Protein AF-A0A938GZY0-F1 (afdb_monomer)

Radius of gyration: 12.33 Å; Cα contacts (8 Å, |Δi|>4): 66; chains: 1; bounding box: 33×22×34 Å

pLDDT: mean 78.52, std 14.01, range [48.22, 93.38]

Sequence (54 aa):
RARLFQPCASGKPGGSGLGLALSHQLAQQAGGRLELVRSTAEGTSFRLVLRAEA

Solvent-accessible surface area (backbone atoms only — not comparable to full-ato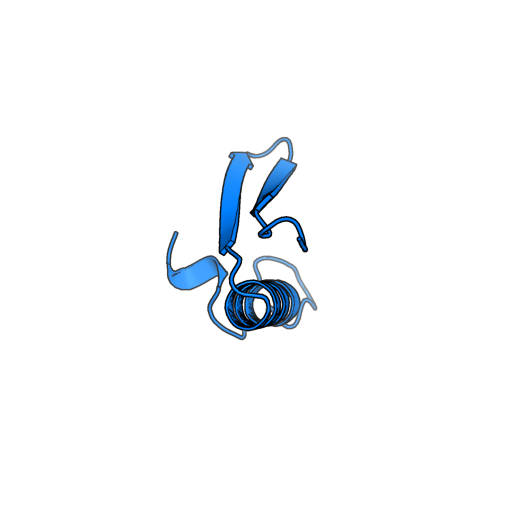m values): 3341 Å² total; per-residue (Å²): 119,81,58,57,55,32,69,60,47,46,97,49,93,92,48,67,20,39,67,55,19,50,52,37,52,52,27,46,76,65,69,26,44,59,45,84,75,47,77,55,97,93,45,72,44,73,46,78,47,67,69,81,85,132

Nearest PDB structures (foldseek):
  5idj-assembly1_A-2  TM=8.849E-01  e=1.772E-02  Caulobacter vibrio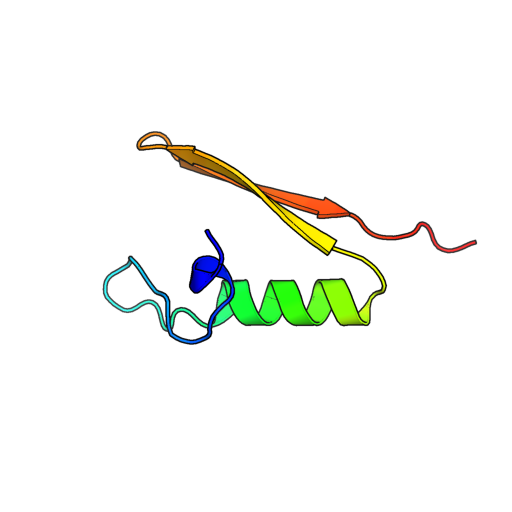ides
  4gcz-assembly1_A  TM=8.640E-01  e=1.896E-02  Bacillus subtilis subsp. subtilis str. 168
  8a7f-assembly1_A  TM=8.745E-01  e=3.260E-02  Pseudomonas putida KT2440
  8a6x-assembly1_B  TM=8.719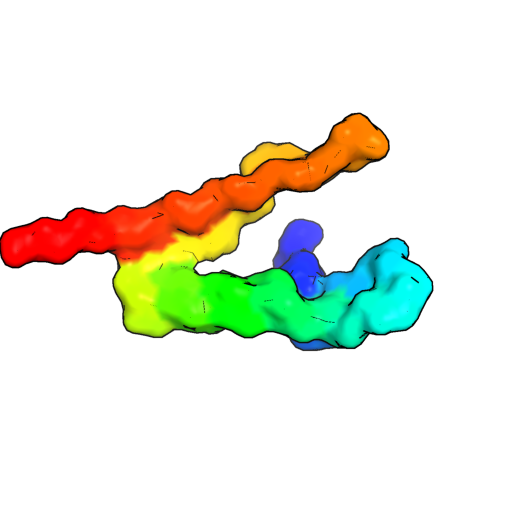E-01  e=1.264E-01  Pseudomonas putida KT2440
  3sl2-assembly1_A  TM=8.277E-01  e=1.898E-01  Bacillu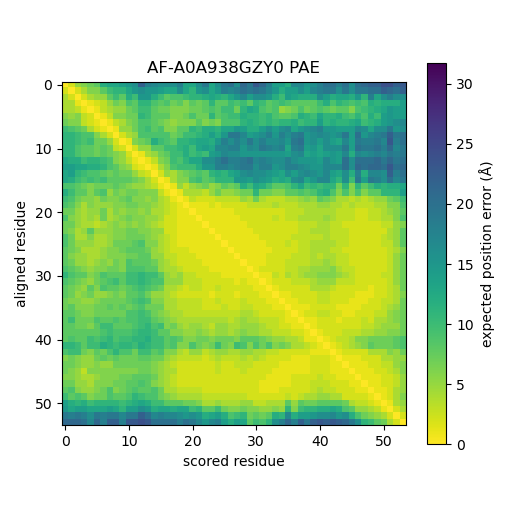s subtilis

Structure (mmCIF, N/CA/C/O backbone):
data_AF-A0A938GZY0-F1
#
_entry.id   AF-A0A938GZY0-F1
#
loop_
_atom_site.group_PDB
_atom_site.id
_atom_s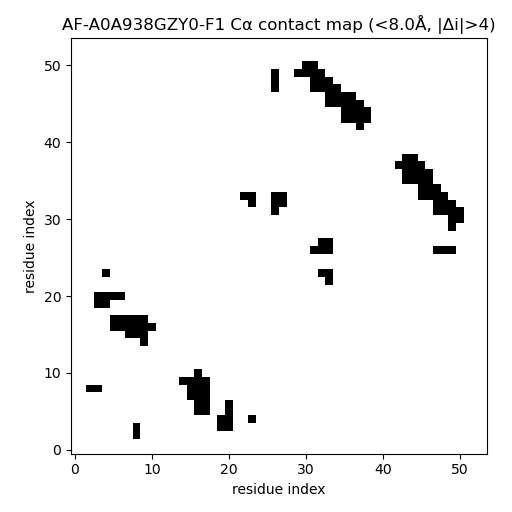ite.type_symbol
_atom_site.label_atom_id
_atom_site.label_alt_id
_atom_site.label_comp_id
_atom_site.label_asym_id
_atom_site.label_entity_id
_atom_site.label_seq_id
_atom_site.pdbx_PDB_ins_code
_atom_site.Cartn_x
_atom_site.Cartn_y
_atom_site.Cartn_z
_atom_site.occupancy
_atom_site.B_iso_or_equiv
_atom_site.auth_seq_id
_atom_site.auth_comp_id
_atom_site.auth_asym_id
_atom_site.auth_atom_id
_atom_site.pdbx_PDB_model_num
ATOM 1 N N . ARG A 1 1 ? -1.933 -9.762 -7.925 1.00 56.19 1 ARG A N 1
ATOM 2 C CA . ARG A 1 1 ? -2.444 -8.637 -7.100 1.00 56.19 1 ARG A CA 1
ATOM 3 C C . ARG A 1 1 ? -2.077 -8.791 -5.615 1.00 56.19 1 ARG A C 1
ATOM 5 O O . ARG A 1 1 ? -1.536 -7.846 -5.070 1.00 56.19 1 ARG A O 1
ATOM 12 N N . ALA A 1 2 ? -2.229 -9.974 -5.000 1.00 55.38 2 ALA A N 1
ATOM 13 C CA . ALA A 1 2 ? -1.85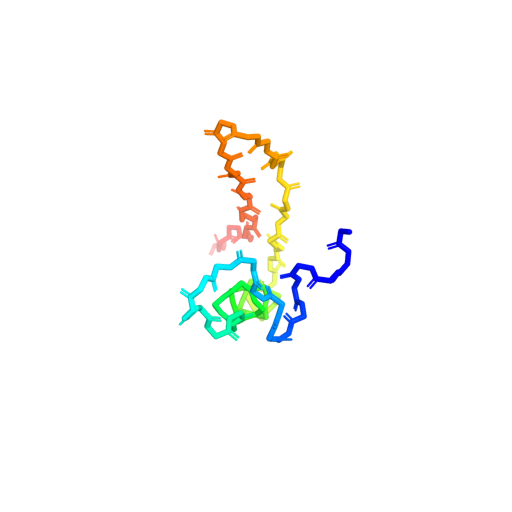3 -10.229 -3.594 1.00 55.38 2 ALA A CA 1
ATOM 14 C C . ALA A 1 2 ? -0.362 -10.005 -3.239 1.00 55.38 2 ALA A C 1
ATOM 16 O O . ALA A 1 2 ? -0.051 -9.639 -2.115 1.00 55.38 2 ALA A O 1
ATOM 17 N N . ARG A 1 3 ? 0.563 -10.167 -4.197 1.00 61.94 3 ARG A N 1
ATOM 18 C CA . ARG A 1 3 ? 2.007 -9.976 -3.964 1.00 61.94 3 ARG A CA 1
ATOM 19 C C . ARG A 1 3 ? 2.449 -8.514 -3.833 1.00 61.94 3 ARG A C 1
ATOM 21 O O . ARG A 1 3 ? 3.552 -8.279 -3.380 1.00 61.94 3 ARG A O 1
ATOM 28 N N . LEU A 1 4 ? 1.619 -7.536 -4.209 1.00 62.94 4 LEU A N 1
ATOM 29 C CA . LEU A 1 4 ? 1.998 -6.113 -4.154 1.00 62.94 4 LEU A CA 1
ATOM 30 C C . LEU A 1 4 ? 2.173 -5.597 -2.721 1.00 62.94 4 LEU A C 1
ATOM 32 O O . LEU A 1 4 ? 2.941 -4.674 -2.492 1.00 62.94 4 LEU A O 1
ATOM 36 N N . PHE A 1 5 ? 1.467 -6.198 -1.767 1.00 62.66 5 PHE A N 1
ATOM 37 C CA . PHE A 1 5 ? 1.548 -5.839 -0.352 1.00 62.66 5 PHE A CA 1
ATOM 38 C C . PHE A 1 5 ? 2.486 -6.762 0.431 1.00 62.66 5 PHE A C 1
ATOM 40 O O . PHE A 1 5 ? 2.534 -6.687 1.655 1.00 62.66 5 PHE A O 1
ATOM 47 N N . GLN A 1 6 ? 3.210 -7.651 -0.258 1.00 64.69 6 GLN A N 1
ATOM 48 C CA . GLN A 1 6 ? 4.221 -8.477 0.383 1.00 64.69 6 GLN A CA 1
ATOM 49 C C . GLN A 1 6 ? 5.527 -7.686 0.512 1.00 64.69 6 GLN A C 1
ATOM 51 O O . GLN A 1 6 ? 5.914 -6.989 -0.432 1.00 64.69 6 GLN A O 1
ATOM 56 N N . PRO A 1 7 ? 6.224 -7.803 1.653 1.00 60.03 7 PRO A N 1
ATOM 57 C CA . PRO A 1 7 ? 7.583 -7.300 1.796 1.00 60.03 7 PRO A CA 1
ATOM 58 C C . PRO A 1 7 ? 8.469 -7.795 0.647 1.00 60.03 7 PRO A C 1
ATOM 60 O O . PRO A 1 7 ? 8.302 -8.918 0.171 1.00 60.03 7 PRO A O 1
ATOM 63 N N . CYS A 1 8 ? 9.415 -6.968 0.204 1.00 58.09 8 CYS A N 1
ATOM 64 C CA . CYS A 1 8 ? 10.382 -7.307 -0.849 1.00 58.09 8 CYS A CA 1
ATOM 65 C C . CYS A 1 8 ? 9.796 -7.514 -2.260 1.00 58.09 8 CYS A C 1
ATOM 67 O O . CYS A 1 8 ? 10.531 -7.863 -3.183 1.00 58.09 8 CYS A O 1
ATOM 69 N N . ALA A 1 9 ? 8.510 -7.230 -2.485 1.00 60.41 9 ALA A N 1
ATOM 70 C CA . ALA A 1 9 ? 7.915 -7.239 -3.818 1.00 60.41 9 ALA A CA 1
ATOM 71 C C . ALA A 1 9 ? 8.186 -5.912 -4.554 1.00 60.41 9 ALA A C 1
ATOM 73 O O . ALA A 1 9 ? 7.302 -5.070 -4.715 1.00 60.41 9 ALA A O 1
ATOM 74 N N . SER A 1 10 ? 9.431 -5.694 -4.988 1.00 55.25 10 SER A N 1
ATOM 75 C CA . SER A 1 10 ? 9.806 -4.528 -5.800 1.00 55.25 10 SER A CA 1
ATOM 76 C C . SER A 1 10 ? 9.938 -4.888 -7.277 1.00 55.25 10 SER A C 1
ATOM 78 O O . SER A 1 10 ? 10.643 -5.825 -7.631 1.00 55.25 10 SER A O 1
ATOM 80 N N . GLY A 1 11 ? 9.305 -4.099 -8.148 1.00 60.88 11 GLY A N 1
ATOM 81 C CA . GLY A 1 11 ? 9.549 -4.121 -9.597 1.00 60.88 11 GLY A CA 1
ATOM 82 C C . GLY A 1 11 ? 10.598 -3.104 -10.063 1.00 60.88 11 GLY A C 1
ATOM 83 O O . GLY A 1 11 ? 10.771 -2.928 -11.264 1.00 60.88 11 GLY A O 1
ATOM 84 N N . LYS A 1 12 ? 11.252 -2.383 -9.137 1.00 59.66 12 LYS A N 1
ATOM 85 C CA . LYS A 1 12 ? 12.211 -1.309 -9.441 1.00 59.66 12 LYS A CA 1
ATOM 86 C C . LYS A 1 12 ? 13.634 -1.701 -9.027 1.00 59.66 12 LYS A C 1
ATOM 88 O O . LYS A 1 12 ? 13.795 -2.189 -7.902 1.00 59.66 12 LYS A O 1
ATOM 93 N N . PRO A 1 13 ? 14.661 -1.416 -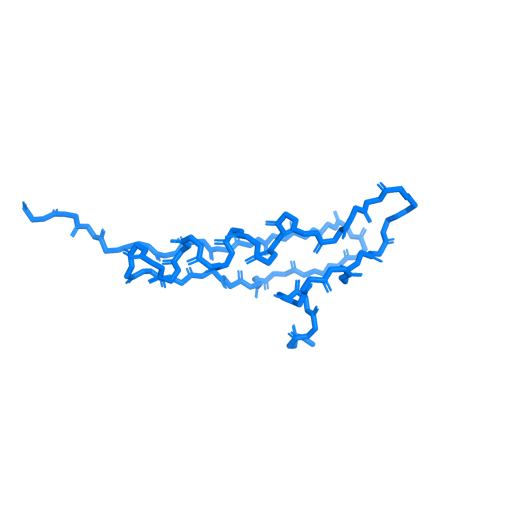9.855 1.00 48.22 13 PRO A N 1
ATOM 94 C CA . PRO A 1 13 ? 16.057 -1.588 -9.459 1.00 48.22 13 PRO A CA 1
ATOM 95 C C . PRO A 1 13 ? 16.349 -0.743 -8.210 1.00 48.22 13 PRO A C 1
ATOM 97 O O . PRO A 1 13 ? 16.082 0.456 -8.204 1.00 48.22 13 PRO A O 1
ATOM 100 N N . GLY A 1 14 ? 16.830 -1.370 -7.133 1.00 58.06 14 GLY A N 1
ATOM 101 C CA . GLY A 1 14 ? 17.177 -0.690 -5.874 1.00 58.06 14 GLY A CA 1
ATOM 102 C C . GLY A 1 14 ? 16.010 -0.368 -4.927 1.00 58.06 14 GLY A C 1
ATOM 103 O O . GLY A 1 14 ? 16.236 0.166 -3.845 1.00 58.06 14 GLY A O 1
ATOM 104 N N . GLY A 1 15 ? 14.763 -0.699 -5.277 1.00 60.94 15 GLY A N 1
ATOM 105 C CA . GLY A 1 15 ? 13.632 -0.563 -4.355 1.00 60.94 15 GLY A CA 1
ATOM 106 C C . GLY A 1 15 ? 13.555 -1.751 -3.396 1.00 60.94 15 GLY A C 1
ATOM 107 O O . GLY A 1 15 ? 13.476 -2.887 -3.849 1.00 60.94 15 GLY A O 1
ATOM 108 N N . SER A 1 16 ? 13.503 -1.512 -2.084 1.00 60.59 16 SER A N 1
ATOM 109 C CA . SER A 1 16 ? 13.376 -2.583 -1.078 1.00 60.59 16 SER A CA 1
ATOM 110 C C . SER A 1 16 ? 12.033 -3.322 -1.121 1.00 60.59 16 SER A C 1
ATOM 112 O O . SER A 1 16 ? 11.875 -4.345 -0.469 1.00 60.59 16 SER A O 1
ATOM 114 N N . GLY A 1 17 ? 11.031 -2.802 -1.841 1.00 69.50 17 GLY A N 1
ATOM 115 C CA . GLY A 1 17 ? 9.688 -3.394 -1.904 1.00 69.50 17 GLY A CA 1
ATOM 116 C C . GLY A 1 17 ? 8.922 -3.338 -0.577 1.00 69.50 17 GLY A C 1
ATOM 117 O O . GLY A 1 17 ? 7.878 -3.965 -0.453 1.00 69.50 17 GLY A O 1
ATOM 118 N N . LEU A 1 18 ? 9.425 -2.599 0.419 1.00 77.56 18 LEU A N 1
ATOM 119 C CA . LEU A 1 18 ? 8.829 -2.525 1.757 1.00 77.56 18 LEU A CA 1
ATOM 120 C C . LEU A 1 18 ? 7.778 -1.423 1.885 1.00 77.56 18 LEU A C 1
ATOM 122 O O . LEU A 1 18 ? 6.809 -1.595 2.615 1.00 77.56 18 LEU A O 1
ATOM 126 N N . GLY A 1 19 ? 7.938 -0.309 1.164 1.00 83.06 19 GLY A N 1
ATOM 127 C CA . GLY A 1 19 ? 7.094 0.878 1.349 1.00 83.06 19 GLY A CA 1
ATOM 128 C C . GLY A 1 19 ? 5.598 0.587 1.209 1.00 83.06 19 GLY A C 1
ATOM 129 O O . GLY A 1 19 ? 4.816 0.982 2.064 1.00 83.06 19 GLY A O 1
ATOM 130 N N . LEU A 1 20 ? 5.202 -0.177 0.187 1.00 84.12 20 LEU A N 1
ATOM 131 C CA . LEU A 1 20 ? 3.792 -0.499 -0.047 1.00 84.12 20 LEU A CA 1
ATOM 132 C C . LEU A 1 20 ? 3.229 -1.492 0.984 1.00 84.12 20 LEU A C 1
ATOM 134 O O . LEU A 1 20 ? 2.071 -1.363 1.382 1.00 84.12 20 LEU A O 1
ATOM 138 N N . ALA A 1 21 ? 4.045 -2.444 1.442 1.00 83.88 21 ALA A N 1
ATOM 139 C CA . ALA A 1 21 ? 3.676 -3.363 2.516 1.00 83.88 21 ALA A CA 1
ATOM 140 C C . ALA A 1 21 ? 3.467 -2.606 3.840 1.00 83.88 21 ALA A C 1
ATOM 142 O O . ALA A 1 21 ? 2.438 -2.780 4.492 1.00 83.88 21 ALA A O 1
ATOM 143 N N . LEU A 1 22 ? 4.379 -1.686 4.176 1.00 86.12 22 LEU A N 1
ATOM 144 C CA . LEU A 1 22 ? 4.276 -0.827 5.358 1.00 86.12 22 LEU A CA 1
ATOM 145 C C . LEU A 1 22 ? 3.048 0.084 5.291 1.00 86.12 22 LEU A C 1
ATOM 147 O O . LEU A 1 22 ? 2.271 0.130 6.240 1.00 86.12 22 LEU A O 1
ATOM 151 N N . SER A 1 23 ? 2.818 0.765 4.164 1.00 89.56 23 SER A N 1
ATOM 152 C CA . SER A 1 23 ? 1.625 1.604 3.989 1.00 89.56 23 SER A CA 1
ATOM 153 C C . SER A 1 23 ? 0.329 0.804 4.129 1.00 89.56 23 SER A C 1
ATOM 155 O O . SER A 1 23 ? -0.641 1.304 4.693 1.00 89.56 23 SER A O 1
ATOM 157 N N . HIS A 1 24 ? 0.304 -0.442 3.650 1.00 87.12 24 HIS A N 1
ATOM 158 C CA . HIS A 1 24 ? -0.847 -1.324 3.817 1.00 87.12 24 HIS A CA 1
ATOM 159 C C . HIS A 1 24 ? -1.060 -1.720 5.285 1.00 87.12 24 HIS A C 1
ATOM 161 O O . HIS A 1 24 ? -2.190 -1.653 5.765 1.00 87.12 24 HIS A O 1
ATOM 167 N N . GLN A 1 25 ? 0.005 -2.064 6.018 1.00 88.81 25 GLN A N 1
ATOM 168 C CA . GLN A 1 25 ? -0.083 -2.349 7.456 1.00 88.81 25 GLN A CA 1
ATOM 169 C C . GLN A 1 25 ? -0.568 -1.133 8.255 1.00 88.81 25 GLN A C 1
ATOM 171 O O . GLN A 1 25 ? -1.484 -1.268 9.062 1.00 88.81 25 GLN A O 1
ATOM 176 N N . LEU A 1 26 ? -0.023 0.057 7.986 1.00 90.38 26 LEU A N 1
ATOM 177 C CA . LEU A 1 26 ? -0.432 1.300 8.648 1.00 90.38 26 LEU A CA 1
ATOM 178 C C . LEU A 1 26 ? -1.907 1.625 8.384 1.00 90.38 26 LEU A C 1
ATOM 180 O O . LEU A 1 26 ? -2.641 1.971 9.306 1.00 90.38 26 LEU A O 1
ATOM 184 N N . ALA A 1 27 ? -2.366 1.460 7.140 1.00 90.88 27 ALA A N 1
ATOM 185 C CA . ALA A 1 27 ? -3.769 1.661 6.794 1.00 90.88 27 ALA A CA 1
ATOM 186 C C . ALA A 1 27 ? -4.693 0.708 7.570 1.00 90.88 27 ALA A C 1
ATOM 188 O O . ALA A 1 27 ? -5.732 1.142 8.061 1.00 90.88 27 ALA A O 1
ATOM 189 N N . GLN A 1 28 ? -4.305 -0.564 7.720 1.00 89.50 28 GLN A N 1
ATOM 190 C CA . GLN A 1 28 ? -5.061 -1.538 8.513 1.00 89.50 28 GLN A CA 1
ATOM 191 C C . GLN A 1 28 ? -5.076 -1.187 10.005 1.00 89.50 28 GLN A C 1
ATOM 193 O O . GLN A 1 28 ? -6.129 -1.262 10.635 1.00 89.50 28 GLN A O 1
ATOM 198 N N . GLN A 1 29 ? -3.935 -0.770 10.564 1.00 90.69 29 GLN A N 1
ATOM 199 C CA . GLN A 1 29 ? -3.833 -0.334 11.962 1.00 90.69 29 GLN A CA 1
ATOM 200 C C . GLN A 1 29 ? -4.702 0.896 12.249 1.00 90.69 29 GLN A C 1
ATOM 202 O O . GLN A 1 29 ? -5.303 0.981 13.314 1.00 90.69 29 GLN A O 1
ATOM 207 N N . ALA A 1 30 ? -4.842 1.800 11.277 1.00 89.19 30 ALA A N 1
ATOM 208 C CA . ALA A 1 30 ? -5.745 2.948 11.346 1.00 89.19 30 ALA A CA 1
ATOM 209 C C . ALA A 1 30 ? -7.236 2.589 11.132 1.00 89.19 30 ALA A C 1
ATOM 211 O O . ALA A 1 30 ? -8.076 3.476 10.988 1.00 89.19 30 ALA A O 1
ATOM 212 N N . GLY A 1 31 ? -7.591 1.299 11.050 1.00 91.06 31 GLY A N 1
ATOM 213 C CA . GLY A 1 31 ? -8.963 0.846 10.784 1.00 91.06 31 GLY A CA 1
ATOM 214 C C . GLY A 1 31 ? -9.454 1.142 9.360 1.00 91.06 31 GLY A C 1
ATOM 215 O O . GLY A 1 31 ? -10.659 1.108 9.096 1.00 91.06 31 GLY A O 1
ATOM 216 N N . GLY A 1 32 ? -8.527 1.454 8.455 1.00 91.94 32 GLY A N 1
ATOM 217 C CA . GLY A 1 32 ? -8.765 1.737 7.051 1.00 91.94 32 GLY A CA 1
ATOM 218 C C . GLY A 1 32 ? -8.323 0.607 6.123 1.00 91.94 32 GLY A C 1
ATOM 219 O O . GLY A 1 32 ? -8.052 -0.522 6.535 1.00 91.94 32 GLY A O 1
ATOM 220 N N . ARG A 1 33 ? -8.252 0.915 4.826 1.00 91.31 33 ARG A N 1
ATOM 221 C CA . ARG A 1 33 ? -7.743 -0.004 3.799 1.00 91.31 33 ARG A CA 1
ATOM 222 C C . ARG A 1 33 ? -7.019 0.736 2.681 1.00 91.31 33 ARG A C 1
ATOM 224 O O . ARG A 1 33 ? -7.419 1.833 2.296 1.00 91.31 33 ARG A O 1
ATOM 231 N N . LEU A 1 34 ? -5.980 0.104 2.140 1.00 89.69 34 LEU A N 1
ATOM 232 C CA . LEU A 1 34 ? -5.214 0.588 0.992 1.00 89.69 34 LEU A CA 1
ATOM 233 C C . LEU A 1 34 ? -5.428 -0.353 -0.199 1.00 89.69 34 LEU A C 1
ATOM 235 O O . LEU A 1 34 ? -5.141 -1.543 -0.112 1.00 89.69 34 LEU A O 1
ATOM 239 N N . GLU A 1 35 ? -5.913 0.175 -1.321 1.00 90.00 35 GLU A N 1
ATOM 240 C CA . GLU A 1 35 ? -6.304 -0.620 -2.488 1.00 90.00 35 GLU A CA 1
ATOM 241 C C . GLU A 1 35 ? -5.625 -0.128 -3.769 1.00 90.00 35 GLU A C 1
ATOM 243 O O . GLU A 1 35 ? -5.495 1.073 -4.008 1.00 90.00 35 GLU A O 1
ATOM 248 N N . LEU A 1 36 ? -5.231 -1.062 -4.639 1.00 88.31 36 LEU A N 1
ATOM 249 C CA . LEU A 1 36 ? -4.797 -0.728 -5.995 1.00 88.31 36 LEU A CA 1
ATOM 250 C C . LEU A 1 36 ? -6.022 -0.429 -6.867 1.00 88.31 36 LEU A C 1
ATOM 252 O O . LEU A 1 36 ? -6.831 -1.335 -7.100 1.00 88.31 36 LEU A O 1
ATOM 256 N N . VAL A 1 37 ? -6.101 0.803 -7.382 1.00 90.00 37 VAL A N 1
ATOM 257 C CA . VAL A 1 37 ? -7.164 1.259 -8.295 1.00 90.00 37 VAL A CA 1
ATOM 258 C C . VAL A 1 37 ? -6.789 0.987 -9.746 1.00 90.00 37 VAL A C 1
ATOM 260 O O . VAL A 1 37 ? -7.577 0.408 -10.485 1.00 90.00 37 VAL A O 1
ATOM 263 N N . ARG A 1 38 ? -5.578 1.380 -10.154 1.00 88.06 38 ARG A N 1
ATOM 264 C CA . ARG A 1 38 ? -5.065 1.148 -11.511 1.00 88.06 38 ARG A CA 1
ATOM 265 C C . ARG A 1 38 ? -3.559 0.947 -11.493 1.00 88.06 38 ARG A C 1
ATOM 267 O O . ARG A 1 38 ? -2.859 1.618 -10.741 1.00 88.06 38 ARG A O 1
ATOM 274 N N . SER A 1 39 ? -3.065 0.050 -12.334 1.00 86.38 39 SER A N 1
ATOM 275 C CA . SER A 1 39 ? -1.642 -0.086 -12.642 1.00 86.38 39 SER A CA 1
ATOM 276 C C . SER A 1 39 ? -1.527 -0.422 -14.120 1.00 86.38 39 SER A C 1
ATOM 278 O O . SER A 1 39 ? -2.028 -1.451 -14.564 1.00 86.38 39 SER A O 1
ATOM 280 N N . THR A 1 40 ? -0.951 0.502 -14.876 1.00 87.69 40 THR A N 1
ATOM 281 C CA . THR A 1 40 ? -0.782 0.438 -16.330 1.00 87.69 40 THR A CA 1
ATOM 282 C C . THR A 1 40 ? 0.623 0.922 -16.681 1.00 87.69 40 THR A C 1
ATOM 284 O O . THR A 1 40 ? 1.336 1.425 -15.809 1.00 87.69 40 THR A O 1
ATOM 287 N N . ALA A 1 41 ? 1.016 0.814 -17.951 1.00 86.31 41 ALA A N 1
ATOM 288 C CA . ALA A 1 41 ? 2.288 1.362 -18.426 1.00 86.31 41 ALA A CA 1
ATOM 289 C C . ALA A 1 41 ? 2.393 2.889 -18.226 1.00 86.31 41 ALA A C 1
ATOM 291 O O . ALA A 1 41 ? 3.486 3.400 -18.012 1.00 86.31 41 ALA A O 1
ATOM 292 N N . GLU A 1 42 ? 1.262 3.601 -18.218 1.00 89.75 42 GLU A N 1
ATOM 293 C CA . GLU A 1 42 ? 1.202 5.055 -18.015 1.00 89.75 42 GLU A CA 1
ATOM 294 C C . GLU A 1 42 ? 1.312 5.463 -16.537 1.00 89.75 42 GLU A C 1
ATOM 296 O O . GLU A 1 42 ? 1.515 6.633 -16.217 1.00 89.75 42 GLU A O 1
ATOM 301 N N . GLY A 1 43 ? 1.181 4.509 -15.610 1.00 85.38 43 GLY A N 1
ATOM 302 C CA . GLY A 1 43 ? 1.333 4.773 -14.186 1.00 85.38 43 GLY A CA 1
ATOM 303 C C . GLY A 1 43 ? 0.471 3.902 -13.284 1.00 85.38 43 GLY A C 1
ATOM 304 O O . GLY A 1 43 ? -0.296 3.035 -13.711 1.00 85.38 43 GLY A O 1
ATOM 305 N N . THR A 1 44 ? 0.612 4.145 -11.982 1.00 87.19 44 THR A N 1
ATOM 306 C CA . THR A 1 44 ? -0.074 3.395 -10.926 1.00 87.19 44 THR A CA 1
ATOM 307 C C . THR A 1 44 ? -0.777 4.352 -9.969 1.00 87.19 44 THR A C 1
ATOM 309 O O . THR A 1 44 ? -0.229 5.388 -9.604 1.00 87.19 44 THR A O 1
ATOM 312 N N . SER A 1 45 ? -1.996 4.014 -9.549 1.00 91.06 45 SER A N 1
ATOM 313 C CA . SER A 1 45 ? -2.749 4.779 -8.554 1.00 91.06 45 SER A CA 1
ATOM 314 C C . SER A 1 45 ? -3.348 3.859 -7.497 1.00 91.06 45 SER A C 1
ATOM 316 O O . SER A 1 45 ? -3.965 2.834 -7.809 1.00 91.06 45 SER A O 1
ATOM 318 N N . PHE A 1 46 ? -3.185 4.271 -6.244 1.00 91.19 46 PHE A N 1
ATOM 319 C CA . PHE A 1 46 ? -3.720 3.612 -5.059 1.00 91.19 46 PHE A CA 1
ATOM 320 C C . PHE A 1 46 ? -4.765 4.503 -4.391 1.00 91.19 46 PHE A C 1
ATOM 322 O O . PHE A 1 46 ? -4.715 5.726 -4.508 1.00 91.19 46 PHE A O 1
ATOM 329 N N . ARG A 1 47 ? -5.704 3.881 -3.682 1.00 93.38 47 ARG A N 1
ATOM 330 C CA . ARG A 1 47 ? -6.724 4.555 -2.879 1.00 93.38 47 ARG A CA 1
ATOM 331 C C . ARG A 1 47 ? -6.574 4.131 -1.430 1.00 93.38 47 ARG A C 1
ATOM 333 O O . ARG A 1 47 ? -6.599 2.939 -1.140 1.00 93.38 47 ARG A O 1
ATOM 340 N N . LEU A 1 48 ? -6.453 5.115 -0.549 1.00 92.38 48 LEU A N 1
ATOM 341 C CA . LEU A 1 48 ? -6.517 4.940 0.894 1.00 92.3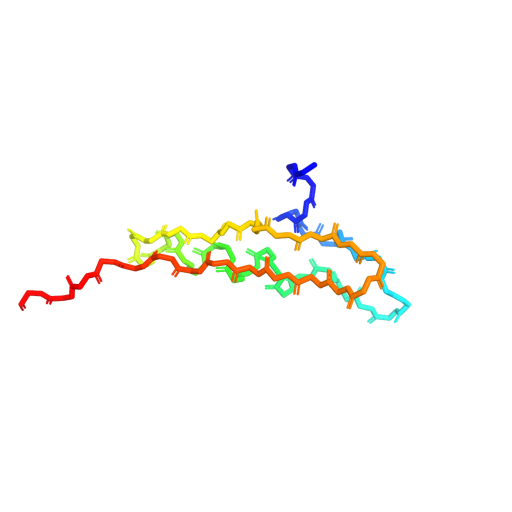8 48 LEU A CA 1
ATOM 342 C C . LEU A 1 48 ? -7.916 5.342 1.366 1.00 92.38 48 LEU A C 1
ATOM 344 O O . LEU A 1 48 ? -8.387 6.431 1.047 1.00 92.38 48 LEU A O 1
ATOM 348 N N . VAL A 1 49 ? -8.578 4.451 2.095 1.00 92.69 49 VAL A N 1
ATOM 349 C CA . VAL A 1 49 ? -9.862 4.714 2.747 1.00 92.69 49 VAL A CA 1
ATOM 350 C C . VAL A 1 49 ? -9.622 4.662 4.246 1.00 92.69 49 VAL A C 1
ATOM 352 O O . VAL A 1 49 ? -9.190 3.630 4.755 1.00 92.69 49 VAL A O 1
ATOM 355 N N . LEU 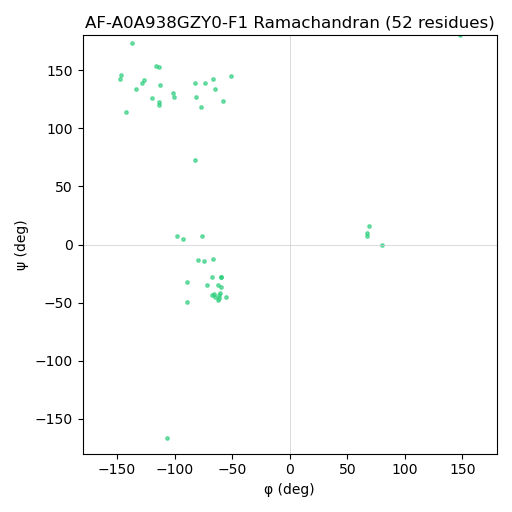A 1 50 ? -9.899 5.763 4.935 1.00 90.69 50 LEU A N 1
ATOM 356 C CA . LEU A 1 50 ? -9.846 5.871 6.391 1.00 90.69 50 LEU A CA 1
ATOM 357 C C . LEU A 1 50 ? -11.254 6.153 6.913 1.00 90.69 50 LEU A C 1
ATOM 359 O O . LEU A 1 50 ? -12.090 6.700 6.189 1.00 90.69 50 LEU A O 1
ATOM 363 N N . ARG A 1 51 ? -11.522 5.768 8.161 1.00 86.00 51 ARG A N 1
ATOM 364 C CA . ARG A 1 51 ? -12.736 6.220 8.843 1.00 86.00 51 ARG A CA 1
ATOM 365 C C . ARG A 1 51 ? -12.554 7.685 9.219 1.00 86.00 51 ARG A C 1
ATOM 367 O O . ARG A 1 51 ? -11.468 8.072 9.639 1.00 86.00 51 ARG A O 1
ATOM 374 N N . ALA A 1 52 ? -13.604 8.479 9.047 1.00 79.19 52 ALA A N 1
ATOM 375 C CA . ALA A 1 52 ? -13.639 9.801 9.649 1.00 79.19 52 ALA A CA 1
ATOM 376 C C . ALA A 1 52 ? -13.656 9.627 11.173 1.00 79.19 52 ALA A C 1
ATOM 378 O O . ALA A 1 52 ? -14.376 8.764 11.683 1.00 79.19 52 ALA A O 1
ATOM 379 N N . GLU A 1 53 ? -12.828 10.395 11.872 1.00 77.62 53 GLU A N 1
ATOM 380 C CA . GLU A 1 53 ? -12.945 10.527 13.322 1.00 77.62 53 GLU A CA 1
ATOM 381 C C . GLU A 1 53 ? -14.263 11.258 13.638 1.00 77.62 53 GLU A C 1
ATOM 383 O O . GLU A 1 53 ? -14.693 12.102 12.845 1.00 77.62 53 GLU A O 1
ATOM 388 N N . ALA A 1 54 ? -14.938 10.858 14.719 1.00 56.66 54 ALA A N 1
ATOM 389 C CA . ALA A 1 54 ? -16.230 11.409 15.135 1.00 56.66 54 ALA A CA 1
ATOM 390 C C . ALA A 1 54 ? -16.058 12.663 15.998 1.00 56.66 54 ALA A C 1
ATOM 392 O O . ALA A 1 54 ? -15.105 12.676 16.808 1.00 56.66 54 ALA A O 1
#

Foldseek 3Di:
DVCLLPFCPDPDVPDRSNPSVVVQVVLVVQVWGKAWPDDDPVGTDIDIGHDDDD

Mean predicted aligned error: 7.09 Å

Secondary structure (DSSP, 8-state):
-GGGGSTT---STT--S-HHHHHHHHHHHTT-EEEEEEEETTEEEEEEE-PPP-